Protein AF-A0A329ZJC0-F1 (afdb_monomer)

Mean predicted aligned error: 3.61 Å

Radius of gyration: 14.58 Å; Cα contacts (8 Å, |Δi|>4): 91; chains: 1; bounding box: 30×45×35 Å

pLDDT: mean 94.25, std 7.85, range [48.47, 98.62]

Solvent-accessible surface area (backbone atoms only — not comparable to full-atom values): 5571 Å² total; per-residue (Å²): 141,88,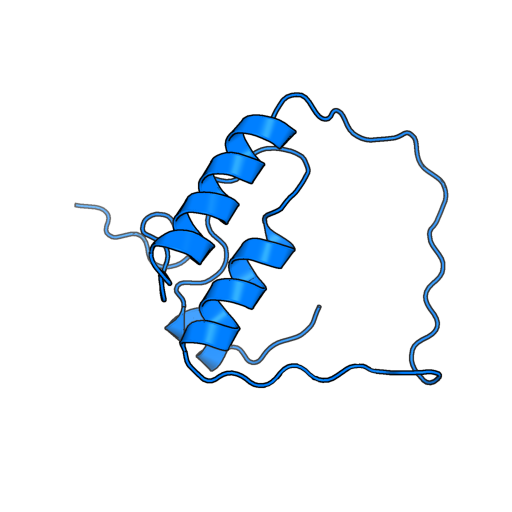80,56,71,66,61,37,57,71,24,26,43,59,56,67,83,55,52,89,42,60,51,54,73,59,39,44,51,48,18,41,45,63,68,70,51,83,89,83,80,68,76,100,75,67,92,80,83,85,78,90,70,82,84,76,70,57,87,40,32,63,65,25,43,51,57,34,50,50,36,63,75,68,57,37,44,57,47,85,52,25,77,64,72,86,81,125

Secondary structure (DSSP, 8-state):
----HHHHHHTTSS-TT--SSSSHHHHHHHHHHHTT------TTT--------PPPP-TTHHHHHHHHHHHHHHT-SS-SSSSS----

Foldseek 3Di:
DDDDPVLCVQQQHFAPVDDWDDDRVVLSVLLSVLVVHDDDDPPPNDDDDDDDDDDTDCPCVVVSVVVSVCCNVVVRNYYQRHNDDPDD

Structure (mmCIF, N/CA/C/O backbone):
data_AF-A0A329ZJC0-F1
#
_entry.id   AF-A0A329ZJC0-F1
#
loop_
_atom_site.group_PDB
_atom_site.id
_atom_site.type_symbol
_atom_site.label_atom_id
_atom_site.label_alt_id
_atom_site.label_comp_id
_atom_site.label_asym_id
_atom_site.label_entity_id
_atom_site.label_seq_id
_atom_site.pdbx_PDB_ins_code
_atom_site.Cartn_x
_atom_site.Cartn_y
_atom_site.Cartn_z
_atom_site.occupancy
_atom_site.B_iso_or_equiv
_atom_site.auth_seq_id
_atom_site.auth_comp_id
_atom_site.auth_asym_id
_atom_site.auth_atom_id
_atom_site.pdbx_PDB_model_num
ATOM 1 N N . MET A 1 1 ? -3.116 -5.329 -6.198 1.00 89.56 1 MET A N 1
ATOM 2 C CA . MET A 1 1 ? -3.729 -5.395 -4.853 1.00 89.56 1 MET A CA 1
ATOM 3 C C . MET A 1 1 ? -5.227 -5.144 -4.991 1.00 89.56 1 MET A C 1
ATOM 5 O O . MET A 1 1 ? -5.602 -4.398 -5.884 1.00 89.56 1 MET A O 1
ATOM 9 N N . SER A 1 2 ? -6.070 -5.770 -4.168 1.00 94.00 2 SER A N 1
ATOM 10 C CA . SER A 1 2 ? -7.519 -5.513 -4.115 1.00 94.00 2 SER A CA 1
ATOM 11 C C . SER A 1 2 ? -7.966 -5.393 -2.660 1.00 94.00 2 SER A C 1
ATOM 13 O O . SER A 1 2 ? -7.422 -6.086 -1.805 1.00 94.00 2 SER A O 1
ATOM 15 N N . PHE A 1 3 ? -8.946 -4.537 -2.392 1.00 96.44 3 PHE A N 1
ATOM 16 C CA . PHE A 1 3 ? -9.478 -4.256 -1.056 1.00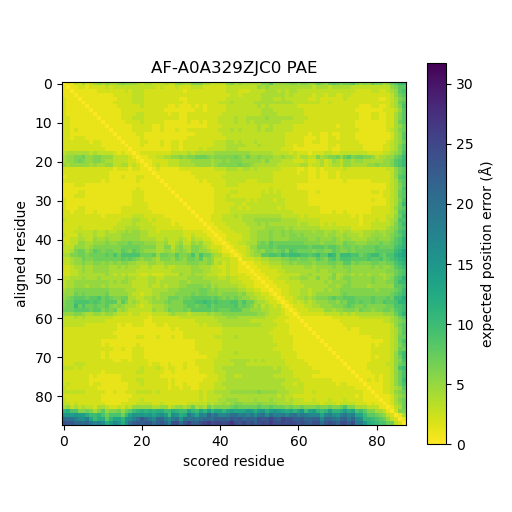 96.44 3 PHE A CA 1
ATOM 17 C C . PHE A 1 3 ? -10.919 -3.747 -1.166 1.00 96.44 3 PHE A C 1
ATOM 19 O O . PHE A 1 3 ? -11.325 -3.257 -2.226 1.00 96.44 3 PHE A O 1
ATOM 26 N N . PHE A 1 4 ? -11.693 -3.838 -0.082 1.00 97.25 4 PHE A N 1
ATOM 27 C CA . PHE A 1 4 ? -13.031 -3.254 -0.049 1.00 97.25 4 PHE A CA 1
ATOM 28 C C . PHE A 1 4 ? -12.966 -1.729 0.041 1.00 97.25 4 PHE A C 1
ATOM 30 O O . PHE A 1 4 ? -12.034 -1.131 0.587 1.00 97.25 4 PHE A O 1
ATOM 37 N N . LYS A 1 5 ? -13.997 -1.075 -0.501 1.00 96.75 5 LYS A N 1
ATOM 38 C CA . LYS A 1 5 ? -14.108 0.386 -0.483 1.00 96.75 5 LYS A CA 1
ATOM 39 C C . LYS A 1 5 ? -14.189 0.928 0.944 1.00 96.75 5 LYS A C 1
ATOM 41 O O . LYS A 1 5 ? -13.638 1.995 1.208 1.00 96.75 5 LYS A O 1
ATOM 46 N N . GLU A 1 6 ? -14.883 0.231 1.841 1.00 96.88 6 GLU A N 1
ATOM 47 C CA . GLU A 1 6 ? -15.000 0.640 3.243 1.00 96.88 6 GLU A CA 1
ATOM 48 C C . GLU A 1 6 ? -13.661 0.563 3.975 1.00 96.88 6 GLU A C 1
ATOM 50 O O . GLU A 1 6 ? -13.298 1.538 4.628 1.00 96.88 6 GLU A O 1
ATOM 55 N N . ASP A 1 7 ? -12.883 -0.503 3.776 1.00 96.81 7 ASP A N 1
ATOM 56 C CA . ASP A 1 7 ? -11.546 -0.638 4.369 1.00 96.81 7 ASP A CA 1
ATOM 57 C C . ASP A 1 7 ? -10.606 0.479 3.906 1.00 96.81 7 ASP A C 1
ATOM 59 O O . ASP A 1 7 ? -9.931 1.119 4.713 1.00 96.81 7 ASP A O 1
ATOM 63 N N . CYS A 1 8 ? -10.616 0.772 2.600 1.00 97.25 8 CYS A N 1
ATOM 64 C CA . CYS A 1 8 ? -9.848 1.875 2.028 1.00 97.25 8 CYS A CA 1
ATOM 65 C C . CYS A 1 8 ? -10.243 3.218 2.660 1.00 97.25 8 CYS A C 1
ATOM 67 O O . CYS A 1 8 ? -9.379 3.992 3.065 1.00 97.25 8 CYS A O 1
ATOM 69 N N . LYS A 1 9 ? -11.545 3.483 2.825 1.00 96.44 9 LYS A N 1
ATOM 70 C CA . LYS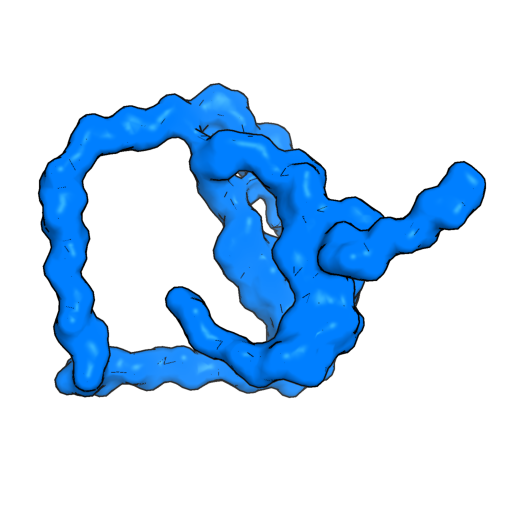 A 1 9 ? -12.022 4.694 3.509 1.00 96.44 9 LYS A CA 1
ATOM 71 C C . LYS A 1 9 ? -11.616 4.740 4.979 1.00 96.44 9 LYS A C 1
ATOM 73 O O . LYS A 1 9 ? -11.277 5.816 5.461 1.00 96.44 9 LYS A O 1
ATOM 78 N N . HIS A 1 10 ? -11.638 3.607 5.676 1.00 96.50 10 HIS A N 1
ATOM 79 C CA . HIS A 1 10 ? -11.326 3.539 7.101 1.00 96.50 10 HIS A CA 1
ATOM 80 C C . HIS A 1 10 ? -9.886 3.965 7.400 1.00 96.50 10 HIS A C 1
ATOM 82 O O . HIS A 1 10 ? -9.635 4.651 8.387 1.00 96.50 10 HIS A O 1
ATOM 88 N N . ILE A 1 11 ? -8.954 3.633 6.504 1.00 97.38 11 ILE A N 1
ATOM 89 C CA . ILE A 1 11 ? -7.554 4.042 6.639 1.00 97.38 11 ILE A CA 1
ATOM 90 C C . ILE A 1 11 ? -7.240 5.388 5.979 1.00 97.38 11 ILE A C 1
ATOM 92 O O . ILE A 1 11 ? -6.090 5.799 6.013 1.00 97.38 11 ILE A O 1
ATOM 96 N N . ASN A 1 12 ? -8.226 6.093 5.417 1.00 97.81 12 ASN A N 1
ATOM 97 C CA . ASN A 1 12 ? -8.049 7.307 4.606 1.00 97.81 12 ASN A CA 1
ATOM 98 C C . ASN A 1 12 ? -7.299 7.091 3.271 1.00 97.81 12 ASN A C 1
ATOM 100 O O . ASN A 1 12 ? -6.670 8.001 2.740 1.00 97.81 12 ASN A O 1
ATOM 104 N N . GLY A 1 13 ? -7.401 5.901 2.681 1.00 97.62 13 GLY A N 1
ATOM 105 C CA . GLY A 1 13 ? -6.848 5.585 1.363 1.00 97.62 13 GLY A CA 1
ATOM 106 C C . GLY A 1 13 ? -5.321 5.588 1.310 1.00 97.62 13 GLY A C 1
ATOM 107 O O . GLY A 1 13 ? -4.648 5.399 2.325 1.00 97.62 13 GLY A O 1
ATOM 108 N N . PHE A 1 14 ? -4.765 5.761 0.112 1.00 97.88 14 PHE A N 1
ATOM 109 C CA . PHE A 1 14 ? -3.319 5.878 -0.074 1.00 97.88 14 PHE A CA 1
ATOM 110 C C . PHE A 1 14 ? -2.788 7.190 0.495 1.00 97.88 14 PHE A C 1
ATOM 112 O O . PHE A 1 14 ? -3.480 8.205 0.482 1.00 97.88 14 PHE A O 1
ATOM 119 N N . ASN A 1 15 ? -1.566 7.140 1.022 1.00 97.69 15 ASN A N 1
ATOM 120 C CA . ASN A 1 15 ? -0.883 8.322 1.515 1.00 97.69 15 ASN A CA 1
ATOM 121 C C . ASN A 1 15 ? -0.283 9.078 0.317 1.00 97.69 15 ASN A C 1
ATOM 123 O O . ASN A 1 15 ? 0.636 8.594 -0.336 1.00 97.69 15 ASN A O 1
ATOM 127 N N . GLU A 1 16 ? -0.815 10.258 0.024 1.00 96.88 16 GLU A N 1
ATOM 128 C CA . GLU A 1 16 ? -0.410 11.105 -1.101 1.00 96.88 16 GLU A CA 1
ATOM 129 C C . GLU A 1 16 ? 0.910 11.858 -0.855 1.00 96.88 16 GLU A C 1
ATOM 131 O O . GLU A 1 16 ? 1.369 12.588 -1.730 1.00 96.88 16 GLU A O 1
ATOM 136 N N . ASP A 1 17 ? 1.554 11.669 0.304 1.00 97.12 17 ASP A N 1
ATOM 137 C CA . ASP A 1 17 ? 2.920 12.153 0.547 1.00 97.12 17 ASP A CA 1
ATOM 138 C C . ASP A 1 17 ? 3.980 11.314 -0.192 1.00 97.12 17 ASP A C 1
ATOM 140 O O . ASP A 1 17 ? 5.116 11.762 -0.365 1.00 97.12 17 ASP A O 1
ATOM 144 N N . PHE A 1 18 ? 3.630 10.105 -0.650 1.00 96.94 18 PHE A N 1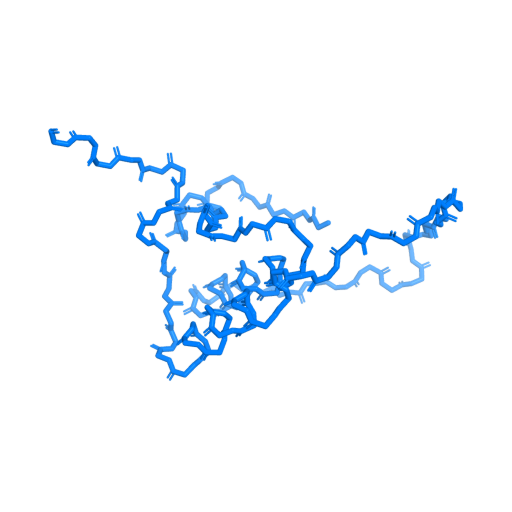
ATOM 145 C CA . PHE A 1 18 ? 4.517 9.289 -1.476 1.00 96.94 18 PHE A CA 1
ATOM 146 C C . PHE A 1 18 ? 4.650 9.879 -2.879 1.00 96.94 18 PHE A C 1
ATOM 148 O O . PHE A 1 18 ? 3.665 10.102 -3.582 1.00 96.94 18 PHE A O 1
ATOM 155 N N . GLN A 1 19 ? 5.891 10.072 -3.318 1.00 94.06 19 GLN A N 1
ATOM 156 C CA . GLN A 1 19 ? 6.202 10.575 -4.654 1.00 94.06 19 GLN A CA 1
ATOM 157 C C . GLN A 1 19 ? 7.052 9.572 -5.420 1.00 94.06 19 GLN A C 1
ATOM 159 O O . GLN A 1 19 ? 7.943 8.938 -4.858 1.00 94.06 19 GLN A O 1
ATOM 164 N N . SER A 1 20 ? 6.827 9.469 -6.731 1.00 91.12 20 SER A N 1
ATOM 165 C CA . SER A 1 20 ? 7.558 8.534 -7.591 1.00 91.12 20 SER A CA 1
ATOM 166 C C . SER A 1 20 ? 7.460 7.086 -7.070 1.00 91.12 20 SER A C 1
ATOM 168 O O . SER A 1 20 ? 6.402 6.646 -6.625 1.00 91.12 20 SER A O 1
ATOM 170 N N . TRP A 1 21 ? 8.530 6.304 -7.189 1.00 92.19 21 TRP A N 1
ATOM 171 C CA . TRP A 1 21 ? 8.504 4.868 -6.971 1.00 92.19 21 TRP A CA 1
ATOM 172 C C . TRP A 1 21 ? 8.843 4.458 -5.532 1.00 92.19 21 TRP A C 1
ATOM 174 O O . TRP A 1 21 ? 9.856 4.864 -4.960 1.00 92.19 21 TRP A O 1
ATOM 184 N N . GLY A 1 22 ? 8.037 3.536 -5.000 1.00 94.50 22 GLY A N 1
ATOM 185 C CA . GLY A 1 22 ? 8.397 2.674 -3.878 1.00 94.50 22 GLY A CA 1
ATOM 186 C C . GLY A 1 22 ? 7.605 2.913 -2.593 1.00 94.50 22 GLY A C 1
ATOM 187 O O . GLY A 1 22 ? 7.264 4.036 -2.245 1.00 94.50 22 GLY A O 1
ATOM 188 N N . ARG A 1 23 ? 7.399 1.814 -1.852 1.00 96.88 23 ARG A N 1
ATOM 189 C CA . ARG A 1 23 ? 6.890 1.736 -0.465 1.00 96.88 23 ARG A CA 1
ATOM 190 C C . ARG A 1 23 ? 5.425 2.107 -0.215 1.00 96.88 23 ARG A C 1
ATOM 192 O O . ARG A 1 23 ? 4.906 1.636 0.792 1.00 96.88 23 ARG A O 1
ATOM 199 N N . GLU A 1 24 ? 4.759 2.826 -1.108 1.00 97.50 24 GLU A N 1
ATOM 200 C CA . GLU A 1 24 ? 3.350 3.224 -0.954 1.00 97.50 24 GLU A CA 1
ATOM 201 C C . GLU A 1 24 ? 2.399 2.023 -0.731 1.00 97.50 24 GLU A C 1
ATOM 203 O O . GLU A 1 24 ? 1.741 1.963 0.306 1.00 97.50 24 GLU A O 1
ATOM 208 N N . ASP A 1 25 ? 2.432 0.996 -1.587 1.00 97.31 25 ASP A N 1
ATOM 209 C CA . ASP A 1 25 ? 1.662 -0.248 -1.394 1.00 97.31 25 ASP A CA 1
ATOM 210 C C . ASP A 1 25 ? 1.910 -0.902 -0.021 1.00 97.31 25 ASP A C 1
ATOM 212 O O . ASP A 1 25 ? 0.999 -1.415 0.632 1.00 97.31 25 ASP A O 1
ATOM 216 N N . SER A 1 26 ? 3.169 -0.909 0.433 1.00 97.88 26 SER A N 1
ATOM 217 C CA . SER A 1 26 ? 3.549 -1.520 1.715 1.00 97.88 26 SER A CA 1
ATOM 218 C C . SER A 1 26 ? 3.035 -0.712 2.905 1.00 97.88 26 SER A C 1
ATOM 220 O O . SER A 1 26 ? 2.627 -1.292 3.910 1.00 97.88 26 SER A O 1
ATOM 222 N N . GLU A 1 27 ? 3.050 0.615 2.794 1.00 98.44 27 GLU A N 1
ATOM 223 C CA . GLU A 1 27 ? 2.527 1.536 3.800 1.00 98.44 27 GLU A CA 1
ATOM 224 C C . GLU A 1 27 ? 1.001 1.431 3.914 1.00 98.44 27 GLU A C 1
ATOM 226 O O . GLU A 1 27 ? 0.483 1.300 5.026 1.00 98.44 27 GLU A O 1
ATOM 231 N N . PHE A 1 28 ? 0.298 1.346 2.780 1.00 98.44 28 PHE A N 1
ATOM 232 C CA . PHE A 1 28 ? -1.144 1.104 2.740 1.00 98.44 28 PHE A CA 1
ATOM 233 C C . PHE A 1 28 ? -1.511 -0.205 3.452 1.00 98.44 28 PHE A C 1
ATOM 235 O O . PHE A 1 28 ? -2.372 -0.223 4.336 1.00 98.44 28 PHE A O 1
ATOM 242 N N . VAL A 1 29 ? -0.826 -1.306 3.114 1.00 97.94 29 VAL A N 1
ATOM 243 C CA . VAL A 1 29 ? -1.067 -2.615 3.743 1.00 97.94 29 VAL A CA 1
ATOM 244 C C . VAL A 1 29 ? -0.742 -2.579 5.237 1.00 97.94 29 VAL A C 1
ATOM 246 O O . VAL A 1 29 ? -1.473 -3.173 6.025 1.00 97.94 29 VAL A O 1
ATOM 249 N N . ALA A 1 30 ? 0.305 -1.865 5.659 1.00 98.38 30 ALA A N 1
ATOM 250 C CA . ALA A 1 30 ? 0.624 -1.717 7.076 1.00 98.38 30 ALA A CA 1
ATOM 251 C C . ALA A 1 30 ? -0.525 -1.058 7.855 1.00 98.38 30 ALA A C 1
ATOM 253 O O . ALA A 1 30 ? -0.991 -1.626 8.846 1.00 98.38 30 ALA A O 1
ATOM 254 N N . ARG A 1 31 ? -1.041 0.087 7.378 1.00 98.44 31 ARG A N 1
ATOM 255 C CA . ARG A 1 31 ? -2.197 0.760 7.999 1.00 98.44 31 ARG A CA 1
ATOM 256 C C . ARG A 1 31 ? -3.435 -0.132 8.006 1.00 98.44 31 ARG A C 1
ATOM 258 O O . ARG A 1 31 ? -4.111 -0.218 9.030 1.00 98.44 31 ARG A O 1
ATOM 265 N N . PHE A 1 32 ? -3.711 -0.834 6.907 1.00 98.38 32 PHE A N 1
ATOM 266 C CA . PHE A 1 32 ? -4.812 -1.797 6.819 1.00 98.38 32 PHE A CA 1
ATOM 267 C C . PHE A 1 32 ? -4.709 -2.890 7.899 1.00 98.38 32 PHE A C 1
ATOM 269 O O . PHE A 1 32 ? -5.652 -3.100 8.662 1.00 98.38 32 PHE A O 1
ATOM 276 N N . LEU A 1 33 ? -3.539 -3.519 8.049 1.00 98.12 33 LEU A N 1
ATOM 277 C CA . LEU A 1 33 ? -3.305 -4.548 9.069 1.00 98.12 33 LEU A CA 1
ATOM 278 C C . LEU A 1 33 ? -3.374 -3.986 10.498 1.00 98.12 33 LEU A C 1
ATOM 280 O O . LEU A 1 33 ? -3.864 -4.651 11.410 1.00 98.12 33 LEU A O 1
ATOM 284 N N . PHE A 1 34 ? -2.928 -2.748 10.727 1.00 98.31 34 PHE A N 1
ATOM 285 C CA . PHE A 1 34 ? -3.050 -2.095 12.036 1.00 98.31 34 PHE A CA 1
ATOM 286 C C . PHE A 1 34 ? -4.495 -1.739 12.411 1.00 98.31 34 PHE A C 1
ATOM 288 O O . PHE A 1 34 ? -4.784 -1.565 13.599 1.00 98.31 34 PHE A O 1
ATOM 295 N N . ASN A 1 35 ? -5.406 -1.700 11.438 1.00 97.44 35 ASN A N 1
ATOM 296 C CA . ASN A 1 35 ? -6.852 -1.614 11.658 1.00 97.44 35 ASN A CA 1
ATOM 297 C C . ASN A 1 35 ? -7.534 -2.988 11.773 1.00 97.44 35 ASN A C 1
ATOM 299 O O . ASN A 1 35 ? -8.757 -3.060 11.776 1.00 97.44 35 ASN A O 1
ATOM 303 N N . GLY A 1 36 ? -6.764 -4.071 11.916 1.00 97.00 36 GLY A N 1
ATOM 304 C CA . GLY A 1 36 ? -7.306 -5.422 12.071 1.00 97.00 36 GLY A CA 1
ATOM 305 C C . GLY A 1 36 ? -7.710 -6.083 10.755 1.00 97.00 36 GLY A C 1
ATOM 306 O O . GLY A 1 36 ? -8.361 -7.121 10.785 1.00 97.00 36 GLY A O 1
ATOM 307 N N . GLY A 1 37 ? -7.327 -5.503 9.614 1.00 96.50 37 GLY A N 1
ATOM 308 C CA . GLY A 1 37 ? -7.526 -6.125 8.313 1.00 96.50 37 GLY A CA 1
ATOM 309 C C . GLY A 1 37 ? -6.769 -7.449 8.181 1.00 96.50 37 GLY A C 1
ATOM 310 O O . GLY A 1 37 ? -5.717 -7.651 8.791 1.00 96.50 37 GLY A O 1
ATOM 311 N N . GLU A 1 38 ? -7.285 -8.345 7.343 1.00 96.50 38 GLU A N 1
ATOM 312 C CA . GLU A 1 38 ? -6.665 -9.636 7.048 1.00 96.50 38 GLU A CA 1
ATOM 313 C C . GLU A 1 38 ? -6.125 -9.675 5.620 1.00 96.50 38 GLU A C 1
ATOM 315 O O . GLU A 1 38 ? -6.783 -9.264 4.664 1.00 96.50 38 GLU A O 1
ATOM 320 N N . PHE A 1 39 ? -4.910 -10.197 5.455 1.00 94.44 39 PHE A N 1
ATOM 321 C CA . PHE A 1 39 ? -4.265 -10.292 4.151 1.00 94.44 39 PHE A CA 1
ATOM 322 C C . PHE A 1 39 ? -4.368 -11.708 3.582 1.00 94.44 39 PHE A C 1
ATOM 324 O O . PHE A 1 39 ? -3.828 -12.659 4.152 1.00 94.44 39 PHE A O 1
ATOM 331 N N . GLN A 1 40 ? -4.989 -11.841 2.411 1.00 92.88 40 GLN A N 1
ATOM 332 C CA . GLN A 1 40 ? -5.092 -13.110 1.690 1.00 92.88 40 GLN A CA 1
ATOM 333 C C . GLN A 1 40 ? -4.172 -13.143 0.467 1.00 92.88 40 GLN A C 1
ATOM 335 O O . GLN A 1 40 ? -4.028 -12.166 -0.266 1.00 92.88 40 GLN A O 1
ATOM 340 N N . ARG A 1 41 ? -3.541 -14.300 0.229 1.00 91.94 41 ARG A N 1
ATOM 341 C CA . ARG A 1 41 ? -2.654 -14.537 -0.921 1.00 91.94 41 ARG A CA 1
ATOM 342 C C . ARG A 1 41 ? -3.301 -15.505 -1.899 1.00 91.94 41 ARG A C 1
ATOM 344 O O . ARG A 1 41 ? -3.617 -16.629 -1.523 1.00 91.94 41 ARG A O 1
ATOM 351 N N . LEU A 1 42 ? -3.369 -15.119 -3.169 1.00 91.06 42 LEU A N 1
ATOM 352 C CA . LEU A 1 42 ? -3.867 -15.962 -4.257 1.00 91.06 42 LEU A CA 1
ATOM 353 C C . LEU A 1 42 ? -2.770 -16.913 -4.780 1.00 91.06 42 LEU A C 1
ATOM 355 O O . LEU A 1 42 ? -2.312 -16.814 -5.920 1.00 91.06 42 LEU A O 1
ATOM 359 N N . LYS A 1 43 ? -2.280 -17.811 -3.917 1.00 89.56 43 LYS A N 1
ATOM 360 C CA . LYS A 1 43 ? -1.202 -18.752 -4.267 1.00 89.56 43 LYS A CA 1
ATOM 361 C C . LYS A 1 43 ? -1.666 -19.701 -5.379 1.00 89.56 43 LYS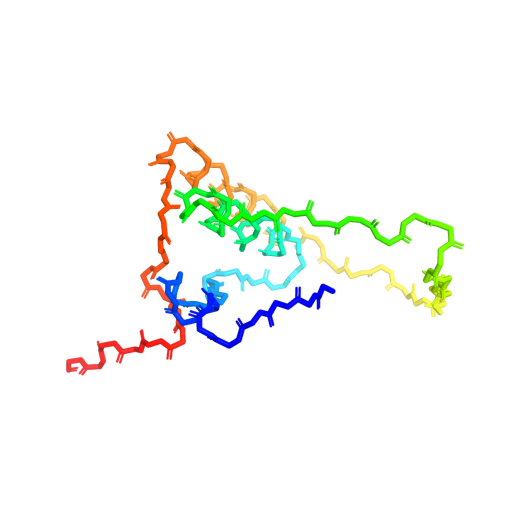 A C 1
ATOM 363 O O . LYS A 1 43 ? -2.704 -20.333 -5.240 1.00 89.56 43 LYS A O 1
ATOM 368 N N . PHE A 1 44 ? -0.880 -19.810 -6.453 1.00 91.19 44 PHE A N 1
ATOM 369 C CA . PHE A 1 44 ? -1.112 -20.714 -7.594 1.00 91.19 44 PHE A CA 1
ATOM 370 C C . PHE A 1 44 ? -2.434 -20.525 -8.366 1.00 91.19 44 PHE A C 1
ATOM 372 O O . PHE A 1 44 ? -2.779 -21.382 -9.172 1.00 91.19 44 PHE A O 1
ATOM 379 N N . ALA A 1 45 ? -3.153 -19.414 -8.166 1.00 92.19 45 ALA A N 1
ATOM 380 C CA . ALA A 1 45 ? -4.451 -19.173 -8.813 1.00 92.19 45 ALA A CA 1
ATOM 381 C C . ALA A 1 45 ? -4.563 -17.825 -9.557 1.00 92.19 45 ALA A C 1
ATOM 383 O O . ALA A 1 45 ? -5.544 -17.603 -10.259 1.00 92.19 45 ALA A O 1
ATOM 384 N N . GLY A 1 46 ? -3.567 -16.935 -9.456 1.00 88.81 46 GLY A N 1
ATOM 385 C CA . GLY A 1 46 ? -3.538 -15.652 -10.173 1.00 88.81 46 GLY A CA 1
ATOM 386 C C . GLY A 1 46 ? -2.196 -15.396 -10.840 1.00 88.81 46 GLY A C 1
ATOM 387 O O . GLY A 1 46 ? -1.375 -14.649 -10.312 1.00 88.81 46 GLY A O 1
ATOM 388 N N . ILE A 1 47 ? -1.956 -16.045 -11.979 1.00 91.25 47 ILE A N 1
ATOM 389 C CA . ILE A 1 47 ? -0.724 -15.861 -12.756 1.00 91.25 47 ILE A CA 1
ATOM 390 C C . ILE A 1 47 ? -0.753 -14.469 -13.399 1.00 91.25 47 ILE A C 1
ATOM 392 O O . ILE A 1 47 ? -1.702 -14.128 -14.100 1.00 91.25 47 ILE A O 1
ATOM 396 N N . ALA A 1 48 ? 0.299 -13.681 -13.175 1.00 93.00 48 ALA A N 1
ATOM 397 C CA . ALA A 1 48 ? 0.497 -12.376 -13.794 1.00 93.00 48 ALA A CA 1
ATOM 398 C C . ALA A 1 48 ? 1.850 -12.343 -14.512 1.00 93.00 48 ALA A C 1
ATOM 400 O O . ALA A 1 48 ? 2.841 -12.863 -14.000 1.00 93.00 48 ALA A O 1
ATOM 401 N N . TYR A 1 49 ? 1.887 -11.710 -15.684 1.00 95.50 49 TYR A N 1
ATOM 402 C CA . TYR A 1 49 ? 3.111 -11.494 -16.450 1.00 95.50 49 TYR A CA 1
ATOM 403 C C . TYR A 1 49 ? 3.526 -10.032 -16.340 1.00 95.50 49 TYR A C 1
ATOM 405 O O . TYR A 1 49 ? 2.712 -9.129 -16.535 1.00 95.50 49 TYR A O 1
ATOM 413 N N . HIS A 1 50 ? 4.802 -9.797 -16.049 1.00 95.31 50 HIS A N 1
ATOM 414 C CA . HIS A 1 50 ? 5.372 -8.458 -16.092 1.00 95.31 50 HIS A CA 1
ATOM 415 C C . HIS A 1 50 ? 5.823 -8.161 -17.520 1.00 95.31 50 HIS A C 1
ATOM 417 O O . HIS A 1 50 ? 6.726 -8.812 -18.044 1.00 95.31 50 HIS A O 1
ATOM 423 N N . ILE A 1 51 ? 5.167 -7.198 -18.166 1.00 96.38 51 ILE A N 1
ATOM 424 C CA . ILE A 1 51 ? 5.602 -6.708 -19.473 1.00 96.38 51 ILE A CA 1
ATOM 425 C C . ILE A 1 51 ? 6.855 -5.862 -19.259 1.00 96.38 51 ILE A C 1
ATOM 427 O O . ILE A 1 51 ? 6.857 -4.954 -18.427 1.00 96.38 51 ILE A O 1
ATOM 431 N N . TYR A 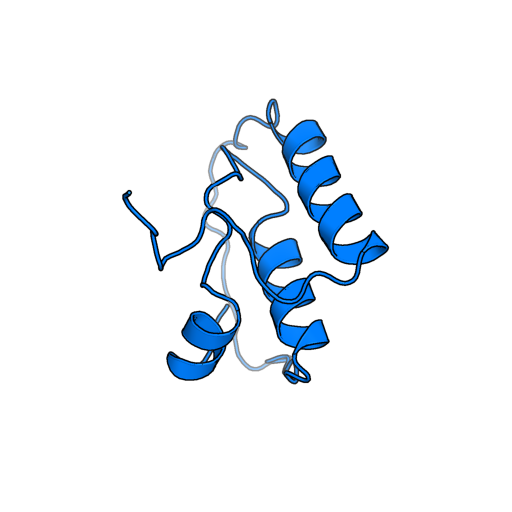1 52 ? 7.912 -6.162 -20.013 1.00 95.81 52 TYR A N 1
ATOM 432 C CA . TYR A 1 52 ? 9.186 -5.461 -19.897 1.00 95.81 52 TYR A CA 1
ATOM 433 C C . TYR A 1 52 ? 9.029 -3.948 -20.100 1.00 95.81 52 TYR A C 1
ATOM 435 O O . TYR A 1 52 ? 8.413 -3.489 -21.063 1.00 95.81 52 TYR A O 1
ATOM 443 N N . HIS A 1 53 ? 9.663 -3.183 -19.217 1.00 94.19 53 HIS A N 1
ATOM 444 C CA . HIS A 1 53 ? 9.854 -1.744 -19.337 1.00 94.19 53 HIS A CA 1
ATOM 445 C C . HIS A 1 53 ? 11.186 -1.348 -18.684 1.00 94.19 53 HIS A C 1
ATOM 447 O O . HIS A 1 53 ? 11.755 -2.112 -17.902 1.00 94.19 53 HIS A O 1
ATOM 453 N N . LYS A 1 54 ? 11.692 -0.145 -18.986 1.00 95.50 54 LYS A N 1
ATOM 454 C CA . LYS A 1 54 ? 12.866 0.405 -18.287 1.00 95.50 54 LYS A CA 1
ATOM 455 C C . LYS A 1 54 ? 12.535 0.640 -16.814 1.00 95.50 54 LYS A C 1
ATOM 457 O O . LYS A 1 54 ? 11.405 1.003 -16.490 1.00 95.50 54 LYS A O 1
ATOM 462 N N . GLU A 1 55 ? 13.512 0.449 -15.935 1.00 90.69 55 GLU A N 1
ATOM 463 C CA . GLU A 1 55 ? 13.325 0.733 -14.513 1.00 90.69 55 GLU A CA 1
ATOM 464 C C . GLU A 1 55 ? 12.965 2.204 -14.280 1.00 90.69 55 GLU A C 1
ATOM 466 O O . GLU A 1 55 ? 13.505 3.105 -14.925 1.00 90.69 55 GLU A O 1
ATOM 471 N N . ASN A 1 56 ? 12.051 2.430 -13.337 1.00 87.56 56 ASN A N 1
ATOM 472 C CA . ASN A 1 56 ? 11.715 3.771 -12.882 1.00 87.56 56 ASN A CA 1
ATOM 473 C C . ASN A 1 56 ? 12.848 4.345 -12.029 1.00 87.56 56 ASN A C 1
ATOM 475 O O . ASN A 1 56 ? 13.582 3.614 -11.359 1.00 87.56 56 ASN A O 1
ATOM 479 N N . ASN A 1 57 ? 12.942 5.671 -12.024 1.00 88.69 57 ASN A N 1
ATOM 480 C CA . ASN A 1 57 ? 13.867 6.388 -11.164 1.00 88.69 57 ASN A CA 1
ATOM 481 C C . ASN A 1 57 ? 13.526 6.1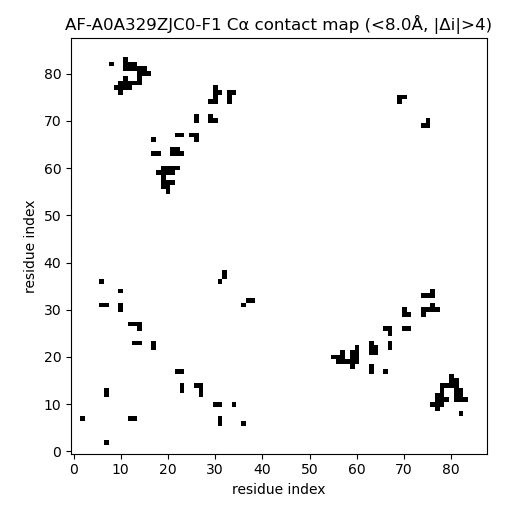47 -9.674 1.00 88.69 57 ASN A C 1
ATOM 483 O O . ASN A 1 57 ? 12.354 6.115 -9.295 1.00 88.69 57 ASN A O 1
ATOM 487 N N . LYS A 1 58 ? 14.558 5.971 -8.842 1.00 91.81 58 LYS A N 1
ATOM 488 C CA . LYS A 1 58 ? 14.472 5.659 -7.408 1.00 91.81 58 LYS A CA 1
ATOM 489 C C . LYS A 1 58 ? 14.885 6.835 -6.514 1.00 91.81 58 LYS A C 1
ATOM 491 O O . LYS A 1 58 ? 15.070 6.624 -5.322 1.00 91.81 58 LYS A O 1
ATOM 496 N N . ASP A 1 59 ? 14.992 8.051 -7.049 1.00 93.44 59 ASP A N 1
ATOM 497 C CA . ASP A 1 59 ? 15.402 9.248 -6.292 1.00 93.44 59 ASP A CA 1
ATOM 498 C C . ASP A 1 59 ? 14.591 9.473 -5.001 1.00 93.44 59 ASP A C 1
ATOM 500 O O . ASP A 1 59 ? 15.151 9.839 -3.971 1.00 93.44 59 ASP A O 1
ATOM 504 N N . CYS A 1 60 ? 13.282 9.195 -5.019 1.00 93.81 60 CYS A N 1
ATOM 505 C CA . CYS A 1 60 ? 12.403 9.348 -3.851 1.00 93.81 60 CYS A CA 1
ATOM 506 C C . CYS A 1 60 ? 12.341 8.102 -2.949 1.00 93.81 60 CYS A C 1
ATOM 508 O O . CYS A 1 60 ? 11.590 8.090 -1.975 1.00 93.81 60 CYS A O 1
ATOM 510 N N . LEU A 1 61 ? 13.079 7.029 -3.256 1.00 95.19 61 LEU A N 1
ATOM 511 C CA . LEU A 1 61 ? 12.941 5.758 -2.541 1.00 95.19 61 LEU A CA 1
ATOM 512 C C . LEU A 1 61 ? 13.280 5.898 -1.054 1.00 95.19 61 LEU A C 1
ATOM 514 O O . LEU A 1 61 ? 12.583 5.316 -0.228 1.00 95.19 61 LEU A O 1
ATOM 518 N N . GLU A 1 62 ? 14.314 6.669 -0.715 1.00 96.88 62 GLU A N 1
ATOM 519 C CA . GLU A 1 62 ? 14.740 6.853 0.676 1.00 96.88 62 GLU A CA 1
ATOM 520 C C . GLU A 1 62 ? 13.726 7.684 1.474 1.00 96.88 62 GLU A C 1
ATOM 522 O O . GLU A 1 62 ? 13.301 7.275 2.554 1.00 96.88 62 GLU A O 1
ATOM 527 N N . SER A 1 63 ? 13.243 8.800 0.915 1.00 97.06 63 SER A N 1
ATOM 528 C CA . SER A 1 63 ? 12.197 9.611 1.554 1.00 97.06 63 SER A CA 1
ATOM 529 C C . SER A 1 63 ? 10.901 8.818 1.734 1.00 97.06 63 SER A C 1
ATOM 531 O O . SER A 1 63 ? 10.319 8.819 2.818 1.00 97.06 63 SER A O 1
ATOM 533 N N . ASN A 1 64 ? 10.493 8.055 0.715 1.00 97.69 64 ASN A N 1
ATOM 534 C CA . ASN A 1 64 ? 9.343 7.154 0.790 1.00 97.69 64 ASN A CA 1
ATOM 535 C C . ASN A 1 64 ? 9.562 6.054 1.838 1.00 97.69 64 ASN A C 1
ATOM 537 O O . ASN A 1 64 ? 8.644 5.667 2.566 1.00 97.69 64 ASN A O 1
ATOM 541 N N . HIS A 1 65 ? 10.787 5.536 1.949 1.00 98.00 65 HIS A N 1
ATOM 542 C CA . HIS A 1 65 ? 11.116 4.538 2.955 1.00 98.00 65 HIS A CA 1
ATOM 543 C C . HIS A 1 65 ? 10.984 5.092 4.369 1.00 98.00 65 HIS A C 1
ATOM 545 O O . HIS A 1 65 ? 10.456 4.391 5.233 1.00 98.00 65 HIS A O 1
ATOM 551 N N . GLN A 1 66 ? 11.363 6.349 4.590 1.00 98.38 66 GLN A N 1
ATOM 552 C CA . GLN A 1 66 ? 11.226 6.986 5.890 1.00 98.38 66 GLN A CA 1
ATOM 553 C C . GLN A 1 66 ? 9.757 7.170 6.307 1.00 98.38 66 GLN A C 1
ATOM 555 O O . GLN A 1 66 ? 9.435 6.929 7.472 1.00 98.38 66 GLN A O 1
ATOM 560 N N . ILE A 1 67 ? 8.857 7.498 5.370 1.00 98.38 67 ILE A N 1
ATOM 561 C CA . ILE A 1 67 ? 7.399 7.548 5.618 1.00 98.38 67 ILE A CA 1
ATOM 562 C C . ILE A 1 67 ? 6.876 6.164 6.034 1.00 98.38 67 ILE A C 1
ATOM 564 O O . ILE A 1 67 ? 6.146 6.020 7.019 1.00 98.38 67 ILE A O 1
ATOM 568 N N . TYR A 1 68 ? 7.286 5.118 5.313 1.00 98.56 68 TYR A N 1
ATOM 569 C CA . TYR A 1 68 ? 6.923 3.740 5.646 1.00 98.56 68 TYR A CA 1
ATOM 570 C C . TYR A 1 68 ? 7.445 3.319 7.030 1.00 98.56 68 TYR A C 1
ATOM 572 O O . TYR A 1 68 ? 6.705 2.731 7.819 1.00 98.56 68 TYR A O 1
ATOM 580 N N . LEU A 1 69 ? 8.702 3.632 7.354 1.00 98.62 69 LEU A N 1
ATOM 581 C CA . LEU A 1 69 ? 9.291 3.310 8.655 1.00 98.62 69 LEU A CA 1
ATOM 582 C C . LEU A 1 69 ? 8.581 4.032 9.800 1.00 98.62 69 LEU A C 1
ATOM 584 O O . LEU A 1 69 ? 8.349 3.416 10.839 1.00 98.62 69 LEU A O 1
ATOM 588 N N . ASP A 1 70 ? 8.205 5.297 9.610 1.00 98.62 70 ASP A N 1
ATOM 589 C CA . ASP A 1 70 ? 7.420 6.043 10.593 1.00 98.62 70 ASP A CA 1
ATOM 590 C C . ASP A 1 70 ? 6.052 5.386 10.837 1.00 98.62 70 ASP A C 1
ATOM 592 O O . ASP A 1 70 ? 5.6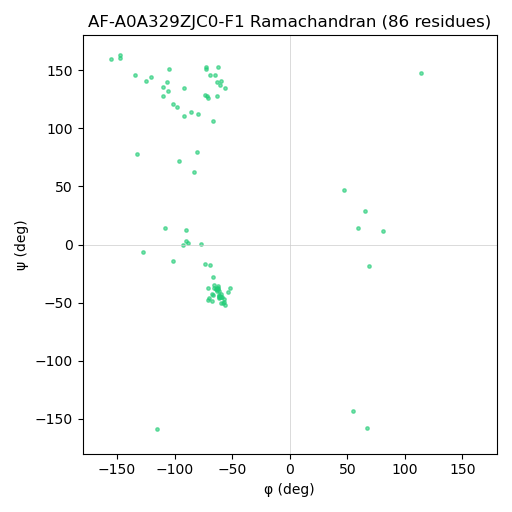68 5.137 11.982 1.00 98.62 70 ASP A O 1
ATOM 596 N N . THR A 1 71 ? 5.381 4.970 9.758 1.00 98.56 71 THR A N 1
ATOM 597 C CA . THR A 1 71 ? 4.107 4.240 9.817 1.00 98.56 71 THR A CA 1
ATOM 598 C C . THR A 1 71 ? 4.215 2.958 10.637 1.00 98.56 71 THR A C 1
ATOM 600 O O . THR A 1 71 ? 3.377 2.708 11.506 1.00 98.56 71 THR A O 1
ATOM 603 N N . ILE A 1 72 ? 5.259 2.155 10.406 1.00 98.56 72 ILE A N 1
ATOM 604 C CA . ILE A 1 72 ? 5.499 0.913 11.154 1.00 98.56 72 ILE A CA 1
ATOM 605 C C . ILE A 1 72 ? 5.846 1.205 12.615 1.00 98.56 72 ILE A C 1
ATOM 607 O O . ILE A 1 72 ? 5.260 0.600 13.514 1.00 98.56 72 ILE A O 1
ATOM 611 N N . LYS A 1 73 ? 6.775 2.136 12.857 1.00 98.56 73 LYS A N 1
ATOM 612 C CA . LYS A 1 73 ? 7.264 2.490 14.195 1.00 98.56 73 LYS A CA 1
ATOM 613 C C . LYS A 1 73 ? 6.135 2.992 15.091 1.00 98.56 73 LYS A C 1
ATOM 615 O O . LYS A 1 73 ? 6.024 2.557 16.234 1.00 98.56 73 LYS A O 1
ATOM 620 N N . ASN A 1 74 ? 5.291 3.870 14.560 1.00 98.38 74 ASN A N 1
ATOM 621 C CA . ASN A 1 74 ? 4.204 4.497 15.309 1.00 98.38 74 ASN A CA 1
ATOM 622 C C . ASN A 1 74 ? 2.882 3.725 15.193 1.00 98.38 74 ASN A C 1
ATOM 624 O O . ASN A 1 74 ? 1.881 4.134 15.777 1.00 98.38 74 ASN A O 1
ATOM 628 N N . ARG A 1 75 ? 2.869 2.614 14.441 1.00 98.19 75 ARG A N 1
ATOM 629 C CA . ARG A 1 75 ? 1.676 1.819 14.114 1.00 98.19 75 ARG A CA 1
ATOM 630 C C . ARG A 1 75 ? 0.503 2.690 13.656 1.00 98.19 75 ARG A C 1
ATOM 632 O O . ARG A 1 75 ? -0.619 2.540 14.146 1.00 98.19 75 ARG A O 1
ATOM 639 N N . LEU A 1 76 ? 0.779 3.626 12.745 1.00 98.38 76 LEU A N 1
ATOM 640 C CA . LEU A 1 76 ? -0.226 4.573 12.264 1.00 98.38 76 LEU A CA 1
ATOM 641 C C . LEU A 1 76 ? -1.383 3.817 11.610 1.00 98.38 76 LEU A C 1
ATOM 643 O O . LEU A 1 76 ? -1.177 2.871 10.863 1.00 98.38 76 LEU A O 1
ATOM 647 N N . LYS A 1 77 ? -2.617 4.227 11.894 1.00 97.94 77 LYS A N 1
ATOM 648 C CA . LYS A 1 77 ? -3.831 3.585 11.360 1.00 97.94 77 LYS A CA 1
ATOM 649 C C . LYS A 1 77 ? -4.458 4.350 10.198 1.00 97.94 77 LYS A C 1
ATOM 651 O O . LYS A 1 77 ? -5.314 3.822 9.502 1.00 97.94 77 LYS A O 1
ATOM 656 N N . THR A 1 78 ? -4.040 5.591 9.996 1.00 97.50 78 THR A N 1
ATOM 657 C CA . TH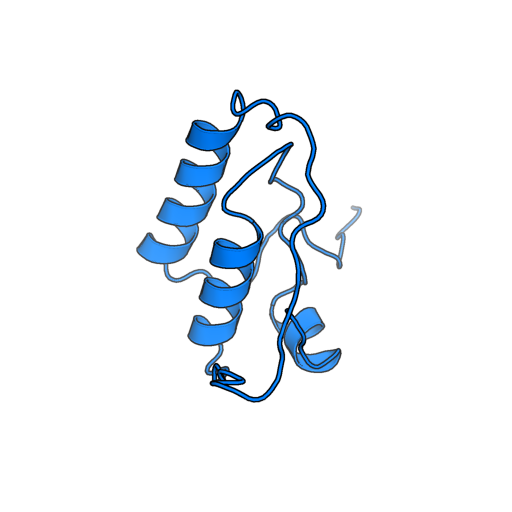R A 1 78 ? -4.532 6.495 8.958 1.00 97.50 78 THR A CA 1
ATOM 658 C C . THR A 1 78 ? -3.385 7.394 8.502 1.00 97.50 78 THR A C 1
ATOM 660 O O . THR A 1 78 ? -2.394 7.521 9.223 1.00 97.50 78 THR A O 1
ATOM 663 N N . CYS A 1 79 ? -3.503 8.003 7.325 1.00 96.38 79 CYS A N 1
ATOM 664 C CA . CYS A 1 79 ? -2.584 9.036 6.851 1.00 96.38 79 CYS A CA 1
ATOM 665 C C . CYS A 1 79 ? -3.239 10.418 6.942 1.00 96.38 79 CYS A C 1
ATOM 667 O O . CYS A 1 79 ? -4.461 10.553 6.826 1.00 96.38 79 CYS A O 1
ATOM 669 N N . GLN A 1 80 ? -2.423 11.458 7.123 1.00 95.06 80 GLN A N 1
ATOM 670 C CA . GLN A 1 80 ? -2.910 12.840 7.115 1.00 95.06 80 GLN A CA 1
ATOM 671 C C . GLN A 1 80 ? -3.308 13.270 5.701 1.00 95.06 80 GLN A C 1
ATOM 673 O O . GLN A 1 80 ? -4.402 13.792 5.493 1.00 95.06 80 GLN A O 1
ATOM 678 N N . ASN A 1 81 ? -2.440 12.998 4.726 1.00 96.25 81 ASN A N 1
ATOM 679 C CA . ASN A 1 81 ? -2.632 13.375 3.336 1.00 96.25 81 ASN A CA 1
ATOM 680 C C . ASN A 1 81 ? -3.235 12.211 2.531 1.00 96.25 81 ASN A C 1
ATOM 682 O O . ASN A 1 81 ? -2.547 11.561 1.759 1.00 96.25 81 ASN A O 1
ATOM 686 N N . GLY A 1 82 ? -4.514 11.903 2.753 1.00 95.94 82 GLY A N 1
ATOM 687 C CA . GLY A 1 82 ? -5.220 10.790 2.095 1.00 95.94 82 GLY A CA 1
ATOM 688 C C . GLY A 1 82 ? -6.369 11.229 1.187 1.00 95.94 82 GLY A C 1
ATOM 689 O O . GLY A 1 82 ? -6.439 12.393 0.798 1.00 95.94 82 GLY A O 1
ATOM 690 N N . ILE A 1 83 ? -7.310 10.322 0.904 1.00 95.62 83 ILE A N 1
ATOM 691 C CA . ILE A 1 83 ? -8.473 10.604 0.035 1.00 95.62 83 ILE A CA 1
ATOM 692 C C . ILE A 1 83 ? -9.458 11.622 0.631 1.00 95.62 83 ILE A C 1
ATOM 694 O O . ILE A 1 83 ? -10.160 12.315 -0.105 1.00 95.62 83 ILE A O 1
ATOM 698 N N . VAL A 1 84 ? -9.546 11.712 1.961 1.00 91.94 84 VAL A N 1
ATOM 699 C CA . VAL A 1 84 ? -10.308 12.749 2.658 1.00 91.94 84 VAL A CA 1
ATOM 700 C C . VAL A 1 84 ? -9.362 13.909 2.932 1.00 91.94 84 VAL A C 1
ATOM 702 O O . VAL A 1 84 ? -8.456 13.811 3.761 1.00 91.94 84 VAL A O 1
ATOM 705 N N . LYS A 1 85 ? -9.596 15.024 2.238 1.00 82.44 85 LYS A N 1
ATOM 706 C CA . LYS A 1 85 ? -8.879 16.282 2.441 1.00 82.44 85 LYS A CA 1
ATOM 707 C C . LYS A 1 85 ? -9.702 17.195 3.337 1.00 82.44 85 LYS A C 1
ATOM 709 O O . LYS A 1 85 ? -10.795 17.616 2.965 1.00 82.44 85 LYS A O 1
ATOM 714 N N . ASN A 1 86 ? -9.161 17.545 4.498 1.00 66.56 86 ASN A N 1
ATOM 715 C CA . ASN A 1 86 ? -9.698 18.650 5.284 1.00 66.56 86 ASN A CA 1
ATOM 716 C C . ASN A 1 86 ? -9.161 19.957 4.690 1.00 66.56 86 ASN A C 1
ATOM 718 O O . ASN A 1 86 ? -8.185 20.508 5.194 1.00 66.56 86 ASN A O 1
ATOM 722 N N . TYR A 1 87 ? -9.763 20.427 3.595 1.00 54.66 87 TYR A N 1
ATOM 723 C CA . TYR A 1 87 ? -9.556 21.804 3.151 1.00 54.66 87 TYR A CA 1
ATOM 724 C C . TYR A 1 87 ? -10.177 22.716 4.215 1.00 54.66 87 TYR A C 1
ATOM 726 O O . TYR A 1 87 ? -11.398 22.743 4.371 1.00 54.66 87 TYR A O 1
ATOM 734 N N . ARG A 1 88 ? -9.331 23.370 5.012 1.00 48.47 88 ARG A N 1
ATOM 735 C CA . ARG A 1 88 ? -9.738 24.554 5.771 1.00 48.47 88 ARG A CA 1
ATOM 736 C C . ARG A 1 88 ? -9.682 25.768 4.863 1.00 48.47 88 ARG A C 1
ATOM 738 O O . ARG A 1 88 ? -8.726 25.828 4.059 1.00 48.47 88 ARG A O 1
#

Sequence (88 aa):
MSFFKEDCKHINGFNEDFQSWGREDSEFVARFLFNGGEFQRLKFAGIAYHIYHKENNKDCLESNHQIYLDTIKNRLKTCQNGIVKNYR